Protein AF-A0A3D5YGE1-F1 (afdb_monomer_lite)

pLDDT: mean 84.77, std 6.52, range [61.25, 91.62]

Sequence (74 aa):
MDTLNNRIYLEGQKLTSQDLHSQSATIEILKMLLENPGKEINNKNLPLSSYSKNKNDMLGKIVGPLLSLVEERT

Radius of gyration: 12.22 Å; chains: 1; bounding box: 25×23×30 Å

Secondary structure (DSSP, 8-state):
-BTTTTB-EETTEEPPTTT-TTHHHHHHHHHHHHTSTT----GGGS-S-TTTS-HHHHIIIIIHHHHHHHHTT-

Structure (mmCIF, N/CA/C/O backbone):
data_AF-A0A3D5YGE1-F1
#
_entry.id   AF-A0A3D5YGE1-F1
#
loop_
_atom_site.group_PDB
_atom_site.id
_atom_site.type_symbol
_atom_site.label_atom_id
_atom_site.label_alt_id
_atom_site.label_comp_id
_atom_site.label_asym_id
_atom_site.label_entity_id
_atom_site.label_seq_id
_atom_site.pdbx_PDB_ins_code
_atom_site.Cartn_x
_atom_site.Cartn_y
_atom_site.Cartn_z
_atom_site.occupancy
_atom_site.B_iso_or_equiv
_atom_site.auth_seq_id
_atom_site.auth_comp_id
_atom_site.auth_asym_id
_atom_site.auth_atom_id
_atom_site.pdbx_PDB_model_num
ATOM 1 N N . MET A 1 1 ? -6.613 -6.857 0.527 1.00 83.25 1 MET A N 1
ATOM 2 C CA . MET A 1 1 ? -7.046 -5.464 0.261 1.00 83.25 1 MET A CA 1
ATOM 3 C C . MET A 1 1 ? -8.505 -5.477 -0.161 1.00 83.25 1 MET A C 1
ATOM 5 O O . MET A 1 1 ? -8.891 -6.393 -0.874 1.00 83.25 1 MET A O 1
ATOM 9 N N . ASP A 1 2 ? -9.288 -4.485 0.261 1.00 85.06 2 ASP A N 1
ATOM 10 C CA . ASP A 1 2 ? -10.641 -4.229 -0.245 1.00 85.06 2 ASP A CA 1
ATOM 11 C C . ASP A 1 2 ? -10.567 -3.078 -1.253 1.00 85.06 2 ASP A C 1
ATOM 13 O O . ASP A 1 2 ? -10.411 -1.909 -0.893 1.00 85.06 2 ASP A O 1
ATOM 17 N N . THR A 1 3 ? -10.634 -3.437 -2.531 1.00 82.81 3 THR A N 1
ATOM 18 C CA . THR A 1 3 ? -10.534 -2.503 -3.656 1.00 82.81 3 THR A CA 1
ATOM 19 C C . THR A 1 3 ? -11.858 -1.815 -3.985 1.00 82.81 3 THR A C 1
ATOM 21 O O . THR A 1 3 ? -11.839 -0.820 -4.701 1.00 82.81 3 THR A O 1
ATOM 24 N N . LEU A 1 4 ? -12.995 -2.297 -3.466 1.00 84.00 4 LEU A N 1
ATOM 25 C CA . LEU A 1 4 ? -14.302 -1.658 -3.660 1.00 84.00 4 LEU A CA 1
ATOM 26 C C . LEU A 1 4 ? -14.449 -0.437 -2.751 1.00 84.00 4 LEU A C 1
ATOM 28 O O . LEU A 1 4 ? -14.950 0.598 -3.180 1.00 84.00 4 LEU A O 1
ATOM 32 N N . ASN A 1 5 ? -13.977 -0.543 -1.505 1.00 84.94 5 ASN A N 1
ATOM 33 C CA . ASN A 1 5 ? -14.069 0.539 -0.520 1.00 84.94 5 ASN A CA 1
ATOM 34 C C . ASN A 1 5 ? -12.749 1.285 -0.286 1.00 84.94 5 ASN A C 1
ATOM 36 O O . ASN A 1 5 ? -12.689 2.114 0.624 1.00 84.94 5 ASN A O 1
ATOM 40 N N . ASN A 1 6 ? -11.699 0.979 -1.055 1.00 83.50 6 ASN A N 1
ATOM 41 C CA . ASN A 1 6 ? -10.346 1.510 -0.876 1.00 83.50 6 ASN A CA 1
ATOM 42 C C . ASN A 1 6 ? -9.828 1.360 0.565 1.00 83.50 6 ASN A C 1
ATOM 44 O O . ASN A 1 6 ? -9.413 2.328 1.202 1.00 83.50 6 ASN A O 1
ATOM 48 N N . ARG A 1 7 ? -9.852 0.129 1.091 1.00 89.25 7 ARG A N 1
ATOM 49 C CA . ARG A 1 7 ? -9.370 -0.188 2.444 1.00 89.25 7 ARG A CA 1
ATOM 50 C C . ARG A 1 7 ? -8.256 -1.222 2.417 1.00 89.25 7 ARG A C 1
ATOM 52 O O . ARG A 1 7 ? -8.317 -2.226 1.702 1.00 89.25 7 ARG A O 1
ATOM 59 N N . ILE A 1 8 ? -7.261 -1.008 3.267 1.00 89.31 8 ILE A N 1
ATOM 60 C CA . ILE A 1 8 ? -6.213 -1.993 3.530 1.00 89.31 8 ILE A CA 1
ATOM 61 C C . ILE A 1 8 ? -6.511 -2.680 4.858 1.00 89.31 8 ILE A C 1
ATOM 63 O O . ILE A 1 8 ? -6.944 -2.047 5.819 1.00 89.31 8 ILE A O 1
ATOM 67 N N . TYR A 1 9 ? -6.298 -3.991 4.876 1.00 90.25 9 TYR A N 1
ATOM 68 C CA . TYR A 1 9 ? -6.410 -4.819 6.065 1.00 90.25 9 TYR A CA 1
ATOM 69 C C . TYR A 1 9 ? -5.087 -5.552 6.245 1.00 90.25 9 TYR A C 1
ATOM 71 O O . TYR A 1 9 ? -4.576 -6.109 5.271 1.00 90.25 9 TYR A O 1
ATOM 79 N N . LEU A 1 10 ? -4.568 -5.555 7.467 1.00 87.25 10 LEU A N 1
ATOM 80 C CA . LEU A 1 10 ? -3.370 -6.281 7.867 1.00 87.25 10 LEU A CA 1
ATOM 81 C C . LEU A 1 10 ? -3.757 -7.161 9.058 1.00 87.25 10 LEU A C 1
ATOM 83 O O . LEU A 1 10 ? -4.333 -6.664 10.022 1.00 87.25 10 LEU A O 1
ATOM 87 N N . GLU A 1 11 ? -3.560 -8.476 8.935 1.00 85.31 11 GLU A N 1
ATOM 88 C CA . GLU A 1 11 ? -3.946 -9.466 9.962 1.00 85.31 11 GLU A CA 1
ATOM 89 C C . GLU A 1 11 ? -5.418 -9.370 10.412 1.00 85.31 11 GLU A C 1
ATOM 91 O O . GLU A 1 11 ? -5.761 -9.467 11.588 1.00 85.31 11 GLU A O 1
ATOM 96 N N . GLY A 1 12 ? -6.323 -9.111 9.465 1.00 87.19 12 GLY A N 1
ATOM 97 C CA . GLY A 1 12 ? -7.752 -8.937 9.749 1.00 87.19 12 GLY A CA 1
ATOM 98 C C . GLY A 1 12 ? -8.128 -7.580 10.358 1.00 87.19 12 GLY A C 1
ATOM 99 O O . GLY A 1 12 ? -9.316 -7.268 10.442 1.00 87.19 12 GLY A O 1
ATOM 100 N N . GLN A 1 13 ? -7.160 -6.727 10.708 1.00 88.94 13 GLN A N 1
ATOM 101 C CA . GLN A 1 13 ? -7.405 -5.374 11.207 1.00 88.94 13 GLN A CA 1
ATOM 102 C C . GLN A 1 13 ? -7.433 -4.364 10.060 1.00 88.94 13 GLN A C 1
ATOM 104 O O . GLN A 1 13 ? -6.546 -4.340 9.210 1.00 88.94 13 GLN A O 1
ATOM 109 N N . LYS A 1 14 ? -8.459 -3.507 10.034 1.00 91.12 14 LYS A N 1
ATOM 110 C CA . LYS A 1 14 ? -8.561 -2.414 9.060 1.00 91.12 14 LYS A CA 1
ATOM 111 C C . LYS A 1 14 ? -7.552 -1.318 9.411 1.00 91.12 14 LYS A C 1
ATOM 113 O O . LYS A 1 14 ? -7.630 -0.765 10.504 1.00 91.12 14 LYS A O 1
ATOM 118 N N . LEU A 1 15 ? -6.700 -0.942 8.460 1.00 89.81 15 LEU A N 1
ATOM 119 C CA . LEU A 1 15 ? -5.821 0.215 8.610 1.00 89.81 15 LEU A CA 1
ATOM 120 C C . LEU A 1 15 ? -6.623 1.519 8.536 1.00 89.81 15 LEU A C 1
ATOM 122 O O . LEU A 1 15 ? -7.539 1.684 7.721 1.00 89.81 15 LEU A O 1
ATOM 126 N N . THR A 1 16 ? -6.253 2.479 9.368 1.00 88.56 16 THR A N 1
A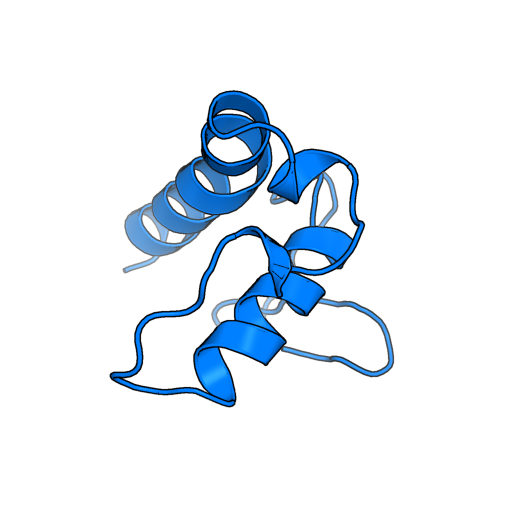TOM 127 C CA . THR A 1 16 ? -6.817 3.826 9.412 1.00 88.56 16 THR A CA 1
ATOM 128 C C . THR A 1 16 ? -5.905 4.825 8.707 1.00 88.56 16 THR A C 1
ATOM 130 O O . THR A 1 16 ? -4.779 4.518 8.312 1.00 88.56 16 THR A O 1
ATOM 133 N N . SER A 1 17 ? -6.387 6.055 8.536 1.00 83.31 17 SER A N 1
ATOM 134 C CA . SER A 1 17 ? -5.558 7.133 8.006 1.00 83.31 17 SER A CA 1
ATOM 135 C C . SER A 1 17 ? -4.380 7.480 8.918 1.00 83.31 17 SER A C 1
ATOM 137 O O . SER A 1 17 ? -3.454 8.099 8.424 1.00 83.31 17 SER A O 1
ATOM 139 N N . GLN A 1 18 ? -4.409 7.127 10.211 1.00 84.19 18 GLN A N 1
ATOM 140 C CA . GLN A 1 18 ? -3.263 7.308 11.113 1.00 84.19 18 GLN A CA 1
ATOM 141 C C . GLN A 1 18 ? -2.170 6.271 10.847 1.00 84.19 18 GLN A C 1
ATOM 143 O O . GLN A 1 18 ? -0.995 6.606 10.916 1.00 84.19 18 GLN A O 1
ATOM 148 N N . ASP A 1 19 ? -2.565 5.050 10.482 1.00 84.31 19 ASP A N 1
ATOM 149 C CA . ASP A 1 19 ? -1.631 3.977 10.136 1.00 84.31 19 ASP A CA 1
ATOM 150 C C . ASP A 1 19 ? -1.020 4.218 8.749 1.00 84.31 19 ASP A C 1
ATOM 152 O O . ASP A 1 19 ? 0.178 4.065 8.536 1.00 84.31 19 ASP A O 1
ATOM 156 N N . LEU A 1 20 ? -1.850 4.634 7.784 1.00 86.62 20 LEU A N 1
ATOM 157 C CA . LEU A 1 20 ? -1.416 4.918 6.421 1.00 86.62 20 LEU A CA 1
ATOM 158 C C . LEU A 1 20 ? -2.234 6.060 5.807 1.00 86.62 20 LEU A C 1
ATOM 160 O O . LEU A 1 20 ? -3.349 5.871 5.319 1.00 86.62 20 LEU A O 1
ATOM 164 N N . HIS A 1 21 ? -1.657 7.260 5.771 1.00 85.12 21 HIS A N 1
ATOM 165 C CA . HIS A 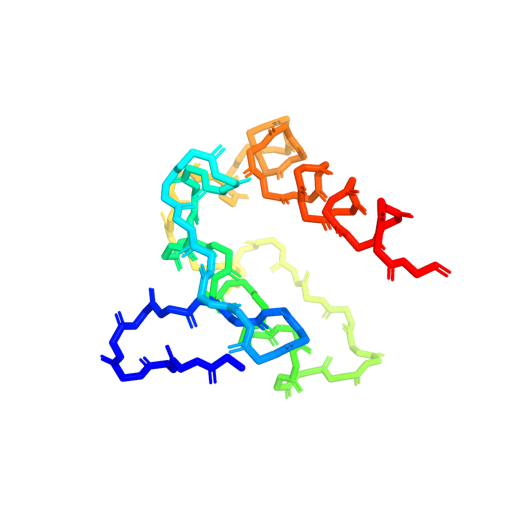1 21 ? -2.325 8.453 5.231 1.00 85.12 21 HIS A CA 1
ATOM 166 C C . HIS A 1 21 ? -2.665 8.354 3.734 1.00 85.12 21 HIS A C 1
ATOM 168 O O . HIS A 1 21 ? -3.608 8.984 3.264 1.00 85.12 21 HIS A O 1
ATOM 174 N N . SER A 1 22 ? -1.900 7.573 2.975 1.00 86.62 22 SER A N 1
ATOM 175 C CA . SER A 1 22 ? -1.959 7.474 1.512 1.00 86.62 22 SER A CA 1
ATOM 176 C C . SER A 1 22 ? -2.748 6.259 1.006 1.00 86.62 22 SER A C 1
ATOM 178 O O . SER A 1 22 ? -2.568 5.862 -0.144 1.00 86.62 22 SER A O 1
ATOM 180 N N . GLN A 1 23 ? -3.626 5.669 1.831 1.00 86.50 23 GLN A N 1
ATOM 181 C CA . GLN A 1 23 ? -4.301 4.389 1.552 1.00 86.50 23 GLN A CA 1
ATOM 182 C C . GLN A 1 23 ? -4.818 4.230 0.120 1.00 86.50 23 GLN A C 1
ATOM 184 O O . GLN A 1 23 ? -4.490 3.236 -0.521 1.00 86.50 23 GLN A O 1
ATOM 189 N N . SER A 1 24 ? -5.580 5.193 -0.403 1.00 85.50 24 SER A N 1
ATOM 190 C CA . SER A 1 24 ? -6.133 5.098 -1.760 1.00 85.50 24 SER A CA 1
ATOM 191 C C . SER A 1 24 ? -5.040 4.970 -2.825 1.00 85.50 24 SER A C 1
ATOM 193 O O . SER A 1 24 ? -5.103 4.078 -3.666 1.00 85.50 24 SER A O 1
ATOM 195 N N . ALA A 1 25 ? -3.994 5.799 -2.747 1.00 85.38 25 ALA A N 1
ATOM 196 C CA . ALA A 1 25 ? -2.875 5.747 -3.688 1.00 85.38 25 ALA A CA 1
ATOM 197 C C . ALA A 1 25 ? -2.056 4.458 -3.523 1.00 85.38 25 ALA A C 1
ATOM 199 O O . ALA A 1 25 ? -1.654 3.844 -4.510 1.00 85.38 25 ALA A O 1
ATOM 200 N N . THR A 1 26 ? 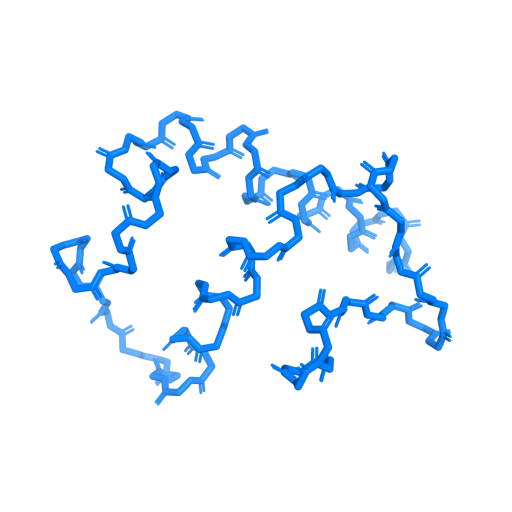-1.859 3.999 -2.284 1.00 88.38 26 THR A N 1
ATOM 201 C CA . THR A 1 26 ? -1.208 2.714 -2.010 1.00 88.38 26 THR A CA 1
ATOM 202 C C . THR A 1 26 ? -1.983 1.555 -2.634 1.00 88.38 26 THR A C 1
ATOM 204 O O . THR A 1 26 ? -1.374 0.679 -3.240 1.00 88.38 26 THR A O 1
ATOM 207 N N . ILE A 1 27 ? -3.318 1.555 -2.550 1.00 88.69 27 ILE A N 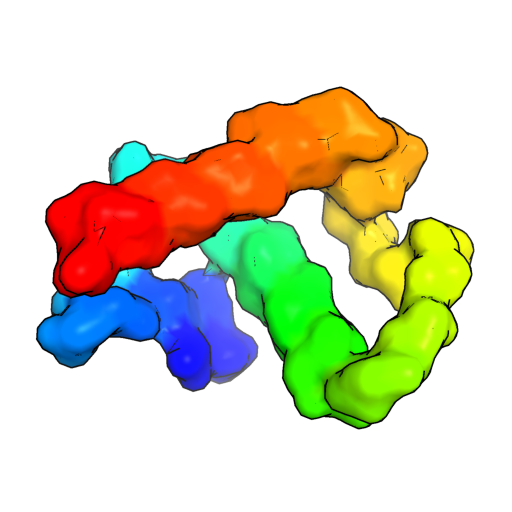1
ATOM 208 C CA . ILE A 1 27 ? -4.166 0.516 -3.149 1.00 88.69 27 ILE A CA 1
ATOM 209 C C . ILE A 1 27 ? -4.041 0.503 -4.670 1.00 88.69 27 ILE A C 1
ATOM 211 O O . ILE A 1 27 ? -3.897 -0.572 -5.249 1.00 88.69 27 ILE A O 1
ATOM 215 N N . GLU A 1 28 ? -4.068 1.669 -5.315 1.00 86.88 28 GLU A N 1
ATOM 216 C CA . GLU A 1 28 ? -3.914 1.772 -6.770 1.00 86.88 28 GLU A CA 1
ATOM 217 C C . GLU A 1 28 ? -2.560 1.225 -7.242 1.00 86.88 28 GLU A C 1
ATOM 219 O O . GLU A 1 28 ? -2.506 0.428 -8.181 1.00 86.88 28 GLU A O 1
ATOM 224 N N . ILE A 1 29 ? -1.470 1.606 -6.566 1.00 85.94 29 ILE A N 1
ATOM 225 C CA . ILE A 1 29 ? -0.119 1.139 -6.905 1.00 85.94 29 ILE A CA 1
ATOM 226 C C . ILE A 1 29 ? 0.018 -0.363 -6.650 1.00 85.94 29 ILE A C 1
ATOM 228 O O . ILE A 1 29 ? 0.481 -1.092 -7.527 1.00 85.94 29 ILE A O 1
ATOM 232 N N . LEU A 1 30 ? -0.409 -0.849 -5.481 1.00 87.31 30 LEU A N 1
ATOM 233 C CA . LEU A 1 30 ? -0.338 -2.273 -5.152 1.00 87.31 30 LEU A CA 1
ATOM 234 C C . LEU A 1 30 ? -1.160 -3.118 -6.121 1.00 87.31 30 LEU A C 1
ATOM 236 O O . LEU A 1 30 ? -0.689 -4.167 -6.546 1.00 87.31 30 LEU A O 1
ATOM 240 N N . LYS A 1 31 ? -2.350 -2.658 -6.518 1.00 88.44 31 LYS A N 1
ATOM 241 C CA . LYS A 1 31 ? -3.170 -3.349 -7.517 1.00 88.44 31 LYS A CA 1
ATOM 242 C C . LYS A 1 31 ? -2.402 -3.524 -8.828 1.00 88.44 31 LYS A C 1
ATOM 244 O O . LYS A 1 31 ? -2.317 -4.637 -9.333 1.00 88.44 31 LYS A O 1
ATOM 249 N N . MET A 1 32 ? -1.775 -2.458 -9.323 1.00 87.50 32 MET A N 1
ATOM 250 C CA . MET A 1 32 ? -1.003 -2.505 -10.565 1.00 87.50 32 MET A CA 1
ATOM 251 C C . MET A 1 32 ? 0.211 -3.442 -10.479 1.00 87.50 32 MET A C 1
ATOM 253 O O . MET A 1 32 ? 0.491 -4.172 -11.431 1.00 87.50 32 MET A O 1
ATOM 257 N N . LEU A 1 33 ? 0.915 -3.447 -9.343 1.00 86.38 33 LEU A N 1
ATOM 258 C CA . LEU A 1 33 ? 2.049 -4.344 -9.100 1.00 86.38 33 LEU A CA 1
ATOM 259 C C . LEU A 1 33 ? 1.606 -5.813 -9.014 1.00 86.38 33 LEU A C 1
ATOM 261 O O . LEU A 1 33 ? 2.233 -6.678 -9.620 1.00 86.38 33 LEU A O 1
ATOM 265 N N . LEU A 1 34 ? 0.504 -6.093 -8.311 1.00 88.00 34 LEU A N 1
ATOM 266 C CA . LEU A 1 34 ? -0.055 -7.442 -8.167 1.00 88.00 34 LEU A CA 1
ATOM 267 C C . LEU A 1 34 ? -0.606 -8.001 -9.485 1.00 88.00 34 LEU A C 1
ATOM 269 O O . LEU A 1 34 ? -0.545 -9.206 -9.708 1.00 88.00 34 LEU A O 1
ATOM 273 N N . GLU A 1 35 ? -1.114 -7.142 -10.370 1.00 89.94 35 GLU A N 1
ATOM 274 C CA . GLU A 1 35 ? -1.553 -7.519 -11.721 1.00 89.94 35 GLU A CA 1
ATOM 275 C C . GLU A 1 35 ? -0.375 -7.811 -12.673 1.00 89.94 35 GLU A C 1
ATOM 277 O O . GLU A 1 35 ? -0.563 -8.424 -13.725 1.00 89.94 35 GLU A O 1
ATOM 282 N N . ASN A 1 36 ? 0.851 -7.410 -12.314 1.00 90.56 36 ASN A N 1
ATOM 283 C CA . ASN A 1 36 ? 2.051 -7.547 -13.143 1.00 90.56 36 ASN A CA 1
ATOM 284 C C . ASN A 1 36 ? 3.229 -8.187 -12.377 1.00 90.56 36 ASN A C 1
ATOM 286 O O . ASN A 1 36 ? 4.318 -7.609 -12.320 1.00 90.56 36 ASN A O 1
ATOM 290 N N . PRO A 1 37 ? 3.057 -9.393 -11.804 1.00 90.75 37 PRO A N 1
ATOM 291 C CA . PRO A 1 37 ? 4.092 -10.021 -10.992 1.00 90.75 37 PRO A CA 1
ATOM 292 C C . PRO A 1 37 ? 5.345 -10.321 -11.823 1.00 90.75 37 PRO A C 1
ATOM 294 O O . PRO A 1 37 ? 5.263 -10.842 -12.937 1.00 90.75 37 PRO A O 1
ATOM 297 N N . GLY A 1 38 ? 6.515 -9.985 -11.274 1.00 90.88 38 GLY A N 1
ATOM 298 C CA . GLY A 1 38 ? 7.816 -10.237 -11.904 1.00 90.88 38 GLY A CA 1
ATOM 299 C C . GLY A 1 38 ? 8.116 -9.386 -13.143 1.00 90.88 38 GLY A C 1
ATOM 300 O O . GLY A 1 38 ? 9.133 -9.612 -13.794 1.00 90.88 38 GLY A O 1
ATOM 301 N N . LYS A 1 39 ? 7.255 -8.420 -13.484 1.00 91.62 39 LYS A N 1
ATOM 302 C CA . LYS A 1 39 ? 7.465 -7.502 -14.607 1.00 91.62 39 LYS A CA 1
ATOM 303 C C . LYS A 1 39 ? 7.914 -6.138 -14.106 1.00 91.62 39 LYS A C 1
ATOM 305 O O . LYS A 1 39 ? 7.395 -5.624 -13.118 1.00 91.62 39 LYS A O 1
ATOM 310 N N . GLU A 1 40 ? 8.829 -5.514 -14.837 1.00 89.06 40 GLU A N 1
ATOM 311 C CA . GLU A 1 40 ? 9.125 -4.099 -14.636 1.00 89.06 40 GLU A CA 1
ATOM 312 C C . GLU A 1 40 ? 7.967 -3.233 -15.143 1.00 89.06 40 GLU A C 1
ATOM 314 O O . GLU A 1 40 ? 7.469 -3.413 -16.257 1.00 89.06 40 GLU A O 1
ATOM 319 N N . ILE A 1 41 ? 7.557 -2.259 -14.330 1.00 86.69 41 ILE A N 1
ATOM 320 C CA . ILE A 1 41 ? 6.533 -1.275 -14.684 1.00 86.69 41 ILE A CA 1
ATOM 321 C C . ILE A 1 41 ? 7.210 0.082 -14.822 1.00 86.69 41 ILE A C 1
ATOM 323 O O . ILE A 1 41 ? 7.823 0.591 -13.885 1.00 86.69 41 ILE A O 1
ATOM 327 N N . ASN A 1 42 ? 7.092 0.692 -16.001 1.00 85.12 42 ASN A N 1
ATOM 328 C CA . ASN A 1 42 ? 7.600 2.041 -16.208 1.00 85.12 42 ASN A CA 1
ATOM 329 C C . ASN A 1 42 ? 6.790 3.048 -15.379 1.00 85.12 42 ASN A C 1
ATOM 331 O O . ASN A 1 42 ? 5.563 2.979 -15.361 1.00 85.12 42 ASN A O 1
ATOM 335 N N . ASN A 1 43 ? 7.455 4.044 -14.786 1.00 78.88 43 ASN A N 1
ATOM 336 C CA . ASN A 1 43 ? 6.790 5.078 -13.988 1.00 78.88 43 ASN A CA 1
ATOM 337 C C . ASN A 1 43 ? 5.656 5.804 -14.745 1.00 78.88 43 ASN A C 1
ATOM 339 O O . ASN A 1 43 ? 4.661 6.204 -14.154 1.00 78.88 43 ASN A O 1
ATOM 343 N N . LYS A 1 44 ? 5.767 5.933 -16.074 1.00 81.25 44 LYS A N 1
ATOM 344 C CA . LYS A 1 44 ? 4.726 6.535 -16.928 1.00 81.25 44 LYS A CA 1
ATOM 345 C C . LYS A 1 44 ? 3.398 5.773 -16.908 1.00 81.25 44 LYS A C 1
ATOM 347 O O . LYS A 1 44 ? 2.372 6.359 -17.234 1.00 81.25 44 LYS A O 1
ATOM 352 N N . ASN A 1 45 ? 3.439 4.490 -16.562 1.00 82.12 45 ASN A N 1
ATOM 353 C CA . ASN A 1 45 ? 2.269 3.624 -16.511 1.00 82.12 45 ASN A CA 1
ATOM 354 C C . ASN A 1 45 ? 1.613 3.630 -15.127 1.00 82.12 45 ASN A C 1
ATOM 356 O O . ASN A 1 45 ? 0.511 3.106 -15.005 1.00 82.12 45 ASN A O 1
ATOM 360 N N . LEU A 1 46 ? 2.262 4.199 -14.101 1.00 79.62 46 LEU A N 1
ATOM 361 C CA . LEU A 1 46 ? 1.686 4.279 -12.762 1.00 79.62 46 LEU A CA 1
ATOM 362 C C . LEU A 1 46 ? 0.463 5.214 -12.736 1.00 79.62 46 LEU A C 1
ATOM 364 O O . LEU A 1 46 ? 0.373 6.151 -13.536 1.00 79.62 46 LEU A O 1
ATOM 368 N N . PRO A 1 47 ? -0.477 4.994 -11.796 1.00 75.25 47 PRO A N 1
ATOM 369 C CA . PRO A 1 47 ? -1.667 5.824 -11.658 1.00 75.25 47 PRO A CA 1
ATOM 370 C C . PRO A 1 47 ? -1.286 7.293 -11.488 1.00 75.25 47 PRO A C 1
ATOM 372 O O . PRO A 1 47 ? -0.332 7.605 -10.775 1.00 75.25 47 PRO A O 1
ATOM 375 N N . LEU A 1 48 ? -2.069 8.203 -12.075 1.00 65.31 48 LEU A N 1
ATOM 376 C CA . LEU A 1 48 ? -1.849 9.658 -12.026 1.00 65.31 48 LEU A CA 1
ATOM 377 C C . LEU A 1 48 ? -1.894 10.274 -10.619 1.00 65.31 48 LEU A C 1
ATOM 379 O O . LEU A 1 48 ? -1.709 11.489 -10.508 1.00 65.31 48 LEU A O 1
ATOM 383 N N . SER A 1 49 ? -2.136 9.471 -9.574 1.00 65.75 49 SER A N 1
ATOM 384 C CA . SER A 1 49 ? -2.002 9.888 -8.181 1.00 65.75 49 SER A CA 1
ATOM 385 C C . SER A 1 49 ? -0.735 10.733 -8.008 1.00 65.75 49 SER A C 1
ATOM 387 O O . SER A 1 49 ? 0.332 10.395 -8.524 1.00 65.75 49 SER A O 1
ATOM 389 N N . SER A 1 50 ? -0.849 11.866 -7.314 1.00 61.25 50 SER A N 1
ATOM 390 C CA . SER A 1 50 ? 0.230 12.859 -7.219 1.00 61.25 50 SER A CA 1
ATOM 391 C C . SER A 1 50 ? 1.557 12.270 -6.719 1.00 61.25 50 SER A C 1
ATOM 393 O O . SER A 1 50 ? 2.621 12.792 -7.039 1.00 61.25 50 SER A O 1
ATOM 395 N N . TYR A 1 51 ? 1.494 11.155 -5.987 1.00 69.56 51 TYR A N 1
ATOM 396 C CA . TYR A 1 51 ? 2.638 10.478 -5.389 1.00 69.56 51 TYR A CA 1
ATOM 397 C C . TYR A 1 51 ? 3.492 9.677 -6.384 1.00 69.56 51 TYR A C 1
ATOM 399 O O . TYR A 1 51 ? 4.682 9.534 -6.141 1.00 69.56 51 TYR A O 1
ATOM 407 N N . SER A 1 52 ? 2.953 9.179 -7.504 1.00 69.44 52 SER A N 1
ATOM 408 C CA . SER A 1 52 ? 3.727 8.361 -8.464 1.00 69.44 52 SER A CA 1
ATOM 409 C C . SER A 1 52 ? 4.691 9.189 -9.326 1.00 69.44 52 SER A C 1
ATOM 411 O O . SER A 1 52 ? 5.719 8.705 -9.798 1.00 69.44 52 SER A O 1
ATOM 413 N N . LYS A 1 53 ? 4.400 10.480 -9.512 1.00 75.88 53 LYS A N 1
ATOM 414 C CA . LYS A 1 53 ? 5.201 11.367 -10.370 1.00 75.88 53 LYS A CA 1
ATOM 415 C C . LYS A 1 53 ? 6.503 11.828 -9.721 1.00 75.88 53 LYS A C 1
ATOM 417 O O . LYS A 1 53 ? 7.422 12.223 -10.435 1.00 75.88 53 LYS A O 1
ATOM 422 N N . ASN A 1 54 ? 6.594 11.773 -8.394 1.00 84.38 54 ASN A N 1
ATOM 423 C CA . ASN A 1 54 ? 7.780 12.154 -7.643 1.00 84.38 54 ASN A CA 1
ATOM 424 C C . ASN A 1 54 ? 8.269 10.969 -6.804 1.00 84.38 54 ASN A C 1
ATOM 426 O O . ASN A 1 54 ? 7.577 10.484 -5.914 1.00 84.38 54 ASN A O 1
ATOM 430 N N . LYS A 1 55 ? 9.508 10.535 -7.061 1.00 83.44 55 LYS A N 1
ATOM 431 C CA . LYS A 1 55 ? 10.144 9.421 -6.347 1.00 83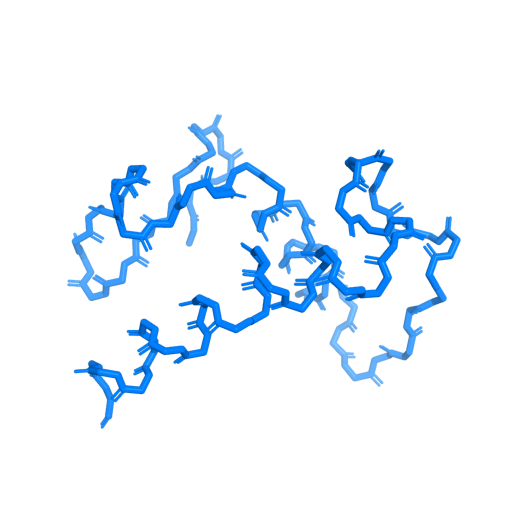.44 55 LYS A CA 1
ATOM 432 C C . LYS A 1 55 ? 10.126 9.611 -4.826 1.00 83.44 55 LYS A C 1
ATOM 434 O O . LYS A 1 55 ? 9.865 8.655 -4.105 1.00 83.44 55 LYS A O 1
ATOM 439 N N . ASN A 1 56 ? 10.416 10.814 -4.334 1.00 87.88 56 ASN A N 1
ATOM 440 C CA . ASN A 1 56 ? 10.501 11.083 -2.898 1.00 87.88 56 ASN A CA 1
ATOM 441 C C . ASN A 1 56 ? 9.122 11.021 -2.237 1.00 87.88 56 ASN A C 1
ATOM 443 O O . ASN A 1 56 ? 8.998 10.499 -1.133 1.00 87.88 56 ASN A O 1
ATOM 447 N N . ASP A 1 57 ? 8.090 11.487 -2.938 1.00 85.56 57 ASP A N 1
ATOM 448 C CA . ASP A 1 57 ? 6.707 11.402 -2.476 1.00 85.56 57 ASP A CA 1
ATOM 449 C C . ASP A 1 57 ? 6.236 9.945 -2.427 1.00 85.56 57 ASP A C 1
ATOM 451 O O . ASP A 1 57 ? 5.700 9.505 -1.410 1.00 85.56 57 ASP A O 1
ATOM 455 N N . MET A 1 58 ? 6.508 9.163 -3.478 1.00 86.56 58 MET A N 1
ATOM 456 C CA . MET A 1 58 ? 6.216 7.727 -3.502 1.00 86.56 58 MET A CA 1
ATOM 457 C C . MET A 1 58 ? 6.927 6.990 -2.362 1.00 86.56 58 MET A C 1
ATOM 459 O O . MET A 1 58 ? 6.307 6.198 -1.652 1.00 86.56 58 MET A O 1
ATOM 463 N N . LEU A 1 59 ? 8.215 7.267 -2.149 1.00 88.19 59 LEU A N 1
ATOM 464 C CA . LEU A 1 59 ? 8.989 6.636 -1.083 1.00 88.19 59 LEU A CA 1
ATOM 465 C C . LEU A 1 59 ? 8.480 7.034 0.305 1.00 88.19 59 LEU A C 1
ATOM 467 O O . LEU A 1 59 ? 8.202 6.164 1.121 1.00 88.19 59 LEU A O 1
ATOM 471 N N . GLY A 1 60 ? 8.325 8.330 0.574 1.00 87.94 60 GLY A N 1
ATOM 472 C CA . GLY A 1 60 ? 7.985 8.832 1.905 1.00 87.94 60 GLY A CA 1
ATOM 473 C C . GLY A 1 60 ? 6.518 8.661 2.292 1.00 87.94 60 GLY A C 1
ATOM 474 O O . GLY A 1 60 ? 6.197 8.679 3.478 1.00 87.94 60 GLY A O 1
ATOM 475 N N . LYS A 1 61 ? 5.610 8.526 1.318 1.00 86.56 61 LYS A N 1
ATOM 476 C CA . LYS A 1 61 ? 4.169 8.433 1.583 1.00 86.56 61 LYS A CA 1
ATOM 477 C C . LYS A 1 61 ? 3.586 7.062 1.308 1.00 86.56 61 LYS A C 1
ATOM 479 O O . LYS A 1 61 ? 2.552 6.774 1.892 1.00 86.56 61 LYS A O 1
ATOM 484 N N . ILE A 1 62 ? 4.197 6.236 0.461 1.00 87.94 62 ILE A N 1
ATOM 485 C CA . ILE A 1 62 ? 3.653 4.920 0.096 1.00 87.94 62 ILE A CA 1
ATOM 486 C C . ILE A 1 62 ? 4.604 3.810 0.533 1.00 87.94 62 ILE A C 1
ATOM 488 O O . ILE A 1 62 ? 4.250 3.031 1.411 1.00 87.94 62 ILE A O 1
ATOM 492 N N . VAL A 1 63 ? 5.808 3.752 -0.044 1.00 88.81 63 VAL A N 1
ATOM 493 C CA . VAL A 1 63 ? 6.719 2.606 0.138 1.00 88.81 63 VAL A CA 1
ATOM 494 C C . VAL A 1 63 ? 7.203 2.497 1.581 1.00 88.81 63 VAL A C 1
ATOM 496 O O . VAL A 1 63 ? 7.053 1.444 2.186 1.00 88.81 63 VAL A O 1
ATOM 499 N N . GLY A 1 64 ? 7.746 3.580 2.139 1.00 90.44 64 GLY A N 1
ATOM 500 C CA . GLY A 1 64 ? 8.282 3.610 3.499 1.00 90.44 64 GLY A CA 1
ATOM 501 C C . GLY A 1 64 ? 7.231 3.249 4.549 1.00 90.44 64 GLY A C 1
ATOM 502 O O . GLY A 1 64 ? 7.418 2.255 5.242 1.00 90.44 64 GLY A O 1
ATOM 503 N N . PRO A 1 65 ? 6.098 3.974 4.627 1.00 89.25 65 PRO A N 1
ATOM 504 C CA . PRO A 1 65 ? 5.040 3.656 5.584 1.00 89.25 65 PRO A CA 1
ATOM 505 C C . PRO A 1 65 ? 4.505 2.225 5.459 1.00 89.25 65 PRO A C 1
ATOM 507 O O . PRO A 1 65 ? 4.243 1.581 6.468 1.00 89.25 65 PRO A O 1
ATOM 510 N N . LEU A 1 66 ? 4.361 1.705 4.233 1.00 87.94 66 LEU A N 1
ATOM 511 C CA . LEU A 1 66 ? 3.903 0.333 4.022 1.00 87.94 66 LEU A CA 1
ATOM 512 C C . LEU A 1 66 ? 4.924 -0.700 4.514 1.00 87.94 66 LEU A C 1
ATOM 514 O O . LEU A 1 66 ? 4.521 -1.680 5.130 1.00 87.94 66 LEU A O 1
ATOM 518 N N . LEU A 1 67 ? 6.218 -0.490 4.250 1.00 90.06 67 LEU A N 1
ATOM 519 C CA . LEU A 1 67 ? 7.279 -1.371 4.744 1.00 90.06 67 LEU A CA 1
ATOM 520 C C . LEU A 1 67 ? 7.317 -1.378 6.270 1.00 90.06 67 LEU A C 1
ATOM 522 O O . LEU A 1 67 ? 7.256 -2.453 6.853 1.00 90.06 67 LEU A O 1
ATOM 526 N N . SER A 1 68 ? 7.315 -0.202 6.906 1.00 90.12 68 SER A N 1
ATOM 527 C CA . SER A 1 68 ? 7.300 -0.098 8.370 1.00 90.12 68 SER A CA 1
ATOM 528 C C . SER A 1 68 ? 6.101 -0.823 8.983 1.00 90.12 68 SER A C 1
ATOM 530 O O . SER A 1 68 ? 6.269 -1.580 9.929 1.00 90.12 68 SER A O 1
ATOM 532 N N . LEU A 1 69 ? 4.907 -0.680 8.397 1.00 88.25 69 LEU A N 1
ATOM 533 C CA . LEU A 1 69 ? 3.707 -1.394 8.851 1.00 88.25 69 LEU A CA 1
ATOM 534 C C . LEU A 1 69 ? 3.830 -2.919 8.760 1.00 88.25 69 LEU A C 1
ATOM 536 O O . LEU A 1 69 ? 3.260 -3.624 9.590 1.00 88.25 69 LEU A O 1
ATOM 540 N N . VAL A 1 70 ? 4.504 -3.431 7.728 1.00 87.12 70 VAL A N 1
ATOM 541 C CA . VAL A 1 70 ? 4.721 -4.873 7.559 1.00 87.12 70 VAL A CA 1
ATOM 542 C C . VAL A 1 70 ? 5.792 -5.362 8.533 1.00 87.12 70 VAL A C 1
ATOM 544 O O . VAL A 1 70 ? 5.574 -6.370 9.194 1.00 87.12 70 VAL A O 1
ATOM 547 N N . GLU A 1 71 ? 6.904 -4.642 8.669 1.00 88.75 71 GLU A N 1
ATOM 548 C CA . GLU A 1 71 ? 8.009 -4.987 9.577 1.00 88.75 71 GLU A CA 1
A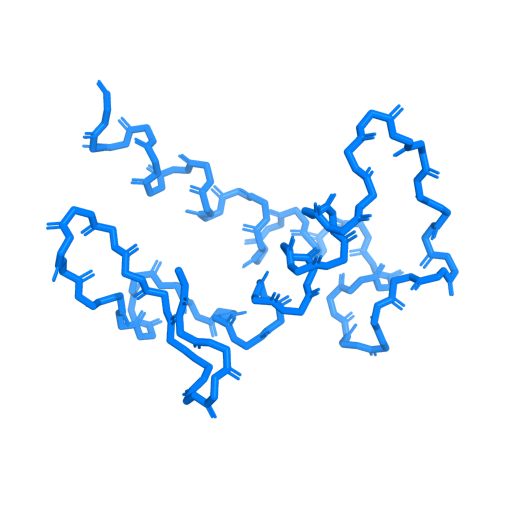TOM 549 C C . GLU A 1 71 ? 7.605 -4.939 11.055 1.00 88.75 71 GLU A C 1
ATOM 551 O O . GLU A 1 71 ? 8.019 -5.785 11.836 1.00 88.75 71 GLU A O 1
ATOM 556 N N . GLU A 1 72 ? 6.760 -3.992 11.464 1.00 86.56 72 GLU A N 1
ATOM 557 C CA . GLU A 1 72 ? 6.261 -3.924 12.846 1.00 86.56 72 GLU A CA 1
ATOM 558 C C . GLU A 1 72 ? 5.370 -5.117 13.226 1.00 86.56 72 GLU A C 1
ATOM 560 O O . GLU A 1 72 ? 5.123 -5.350 14.411 1.00 86.56 72 GLU A O 1
ATOM 565 N N . ARG A 1 73 ? 4.856 -5.852 12.233 1.00 77.50 73 ARG A N 1
ATOM 566 C CA . ARG A 1 73 ? 3.865 -6.917 12.423 1.00 77.50 73 ARG A CA 1
ATOM 567 C C . ARG A 1 73 ? 4.310 -8.301 11.947 1.00 77.50 73 ARG A C 1
ATOM 569 O O . ARG A 1 73 ? 3.543 -9.242 12.122 1.00 77.50 73 ARG A O 1
ATOM 576 N N . THR A 1 74 ? 5.509 -8.441 11.375 1.00 65.31 74 THR A N 1
ATOM 577 C CA . THR A 1 74 ? 6.041 -9.716 10.849 1.00 65.31 74 THR A CA 1
ATOM 578 C C . THR A 1 74 ? 7.441 -9.981 11.375 1.00 65.31 74 THR A C 1
ATOM 580 O O . THR A 1 74 ? 7.686 -11.121 11.828 1.00 65.31 74 THR A O 1
#

Foldseek 3Di:
DDLVVLWDDDPNHTDDCVLAVCSNLLSQQVVVCVVPDPDDDDLVPGPPPVQSVDPVSCVVRHVVSVVVSVVVPD